Protein 1YM8 (pdb70)

Foldseek 3Di:
DAAPAPPPD/DAAPPPAPD/DAAPAAPPD/DAPAPAPPD/DAPAPAPPD/DAPAPAPPD

Sequence (54 aa):
GGGGGGGGGGGGGGGGGGGGGGGGGGGGGGGGGGGGGGGGGGGGGGGGGGGGGG

Organism: Saimiriine herpesvirus 2 (NCBI:txid10381)

Structure (mmCIF, N/CA/C/O backbone):
data_1YM8
#
_entry.id   1YM8
#
_cell.length_a   23.230
_cell.length_b   28.580
_cell.length_c   80.510
_cell.angle_alpha   90.00
_cell.angle_beta   97.85
_cell.angle_gamma   90.00
#
_symmetry.space_group_name_H-M   'P 1 21 1'
#
loop_
_entity.id
_entity.type
_entity.pdbx_description
1 polymer 'collagen gly-4(R)hyp-4(R)hyp'
2 water water
#
loop_
_atom_site.group_PDB
_atom_site.id
_atom_site.type_symbol
_atom_site.label_atom_id
_atom_site.label_alt_id
_atom_site.label_comp_id
_atom_site.label_asym_id
_atom_site.label_entity_id
_atom_site.label_seq_id
_atom_site.pdbx_PDB_ins_code
_atom_site.Cartn_x
_atom_site.Cartn_y
_atom_site.Cartn_z
_atom_site.occupancy
_atom_site.B_iso_or_equiv
_atom_site.auth_seq_id
_atom_site.auth_comp_id
_atom_site.auth_asym_id
_atom_site.auth_atom_id
_atom_site.pdbx_PDB_model_num
ATOM 1 N N . GLY A 1 1 ? 18.976 19.697 -32.832 1.00 17.52 3 GLY A N 1
ATOM 2 C CA . GLY A 1 1 ? 20.000 20.541 -32.156 1.00 16.43 3 GLY A CA 1
ATOM 3 C C . GLY A 1 1 ? 20.698 19.834 -31.006 1.00 14.42 3 GLY A C 1
ATOM 4 O O . GLY A 1 1 ? 20.226 18.798 -30.538 1.00 15.31 3 GLY A O 1
ATOM 21 N N . GLY A 1 4 ? 20.889 21.055 -24.462 1.00 11.29 6 GLY A N 1
ATOM 22 C CA . GLY A 1 4 ? 21.113 22.340 -23.827 1.00 12.93 6 GLY A CA 1
ATOM 23 C C . GLY A 1 4 ? 22.220 22.276 -22.791 1.00 11.43 6 GLY A C 1
ATOM 24 O O . GLY A 1 4 ? 22.755 21.201 -22.527 1.00 12.88 6 GLY A O 1
ATOM 41 N N . GLY A 1 7 ? 22.173 22.382 -16.143 1.00 5.20 9 GLY A N 1
ATOM 42 C CA . GLY A 1 7 ? 21.527 23.359 -15.285 1.00 4.44 9 GLY A CA 1
ATOM 43 C C . GLY A 1 7 ? 22.419 23.940 -14.201 1.00 4.60 9 GLY A C 1
ATOM 44 O O . GLY A 1 7 ? 23.582 23.557 -14.070 1.00 4.56 9 GLY A O 1
ATOM 61 N N . GLY A 1 10 ? 22.490 22.995 -7.607 1.00 4.10 12 GLY A N 1
ATOM 62 C CA . GLY A 1 10 ? 21.280 22.975 -6.798 1.00 4.86 12 GLY A CA 1
ATOM 63 C C . GLY A 1 10 ? 21.279 23.858 -5.556 1.00 4.80 12 GLY A C 1
ATOM 64 O O . GLY A 1 10 ? 22.268 24.522 -5.267 1.00 4.60 12 GLY A O 1
ATOM 81 N N . GLY A 1 13 ? 22.427 22.758 0.824 1.00 4.21 15 GLY A N 1
ATOM 82 C CA . GLY A 1 13 ? 21.953 21.632 1.607 1.00 5.25 15 GLY A CA 1
ATOM 83 C C . GLY A 1 13 ? 21.397 22.000 2.973 1.00 4.41 15 GLY A C 1
ATOM 84 O O . GLY A 1 13 ? 21.514 23.145 3.410 1.00 5.14 15 GLY A O 1
ATOM 101 N N . GLY A 1 16 ? 23.534 21.447 9.172 1.00 4.43 18 GLY A N 1
ATOM 102 C CA . GLY A 1 16 ? 24.076 20.251 9.790 1.00 5.32 18 GLY A CA 1
ATOM 103 C C . GLY A 1 16 ? 23.405 19.897 11.108 1.00 4.02 18 GLY A C 1
ATOM 104 O O . GLY A 1 16 ? 22.580 20.659 11.619 1.00 4.39 18 GLY A O 1
ATOM 121 N N . GLY A 1 19 ? 25.296 20.359 17.389 1.00 6.90 21 GLY A N 1
ATOM 122 C CA . GLY A 1 19 ? 26.549 19.891 17.953 1.00 8.27 21 GLY A CA 1
ATOM 123 C C . GLY A 1 19 ? 26.441 19.005 19.182 1.00 7.68 21 GLY A C 1
ATOM 124 O O . GLY A 1 19 ? 25.355 18.840 19.736 1.00 9.24 21 GLY A O 1
ATOM 141 N N . GLY A 1 22 ? 28.177 20.012 25.633 1.00 12.64 24 GLY A N 1
ATOM 142 C CA . GLY A 1 22 ? 29.388 20.656 26.113 1.00 14.46 24 GLY A CA 1
ATOM 143 C C . GLY A 1 22 ? 30.065 19.920 27.257 1.00 14.00 24 GLY A C 1
ATOM 144 O O . GLY A 1 22 ? 29.562 18.897 27.713 1.00 13.13 24 GLY A O 1
ATOM 161 N N . GLY A 1 25 ? 30.431 20.983 33.947 1.00 28.24 27 GLY A N 1
ATOM 162 C 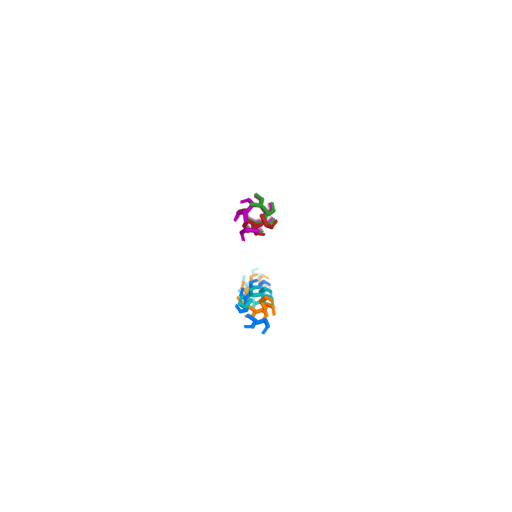CA . GLY A 1 25 ? 30.691 22.253 34.602 1.00 34.27 27 GLY A CA 1
ATOM 163 C C . GLY A 1 25 ? 31.734 22.190 35.707 1.00 38.25 27 GLY A C 1
ATOM 164 O O . GLY A 1 25 ? 32.325 21.135 35.939 1.00 36.78 27 GLY A O 1
ATOM 182 N N . GLY B 1 1 ? 19.128 22.166 -35.411 1.00 20.38 3 GLY B N 1
ATOM 183 C CA . GLY B 1 1 ? 18.529 23.364 -34.769 1.00 18.27 3 GLY B CA 1
ATOM 184 C C . GLY B 1 1 ? 19.391 23.944 -33.660 1.00 19.78 3 GLY B C 1
ATOM 185 O O . GLY B 1 1 ? 20.548 23.551 -33.504 1.00 18.51 3 GLY B O 1
ATOM 202 N N . GLY B 1 4 ? 19.322 22.988 -27.055 1.00 12.17 6 GLY B N 1
ATOM 203 C CA . GLY B 1 4 ? 18.114 22.952 -26.248 1.00 12.46 6 GLY B CA 1
ATOM 204 C C . GLY B 1 4 ? 18.099 23.849 -25.019 1.00 11.72 6 GLY B C 1
ATOM 205 O O . GLY B 1 4 ? 19.076 24.539 -24.743 1.00 10.68 6 GLY B O 1
ATOM 222 N N . GLY B 1 7 ? 19.268 22.788 -18.654 1.00 6.44 9 GLY B N 1
ATOM 223 C CA . GLY B 1 7 ? 18.811 21.654 -17.872 1.00 6.10 9 GLY B CA 1
ATOM 224 C C . GLY B 1 7 ? 18.270 22.010 -16.498 1.00 6.44 9 GLY B C 1
ATOM 225 O O . GLY B 1 7 ? 18.392 23.151 -16.055 1.00 7.51 9 GLY B O 1
ATOM 242 N N . GLY B 1 10 ? 20.420 21.454 -10.300 1.00 3.56 12 GLY B N 1
ATOM 243 C CA . GLY B 1 10 ? 20.957 20.259 -9.675 1.00 4.85 12 GLY B CA 1
ATOM 244 C C . GLY B 1 10 ? 20.280 19.900 -8.361 1.00 3.75 12 GLY B C 1
ATOM 245 O O . GLY B 1 10 ? 19.441 20.650 -7.858 1.00 3.87 12 GLY B O 1
ATOM 262 N N . GLY B 1 13 ? 22.150 20.346 -2.057 1.00 4.67 15 GLY B N 1
ATOM 263 C CA . GLY B 1 13 ? 23.410 19.890 -1.502 1.00 3.80 15 GLY B CA 1
ATOM 264 C C . GLY B 1 13 ? 23.311 19.007 -0.270 1.00 3.39 15 GLY B C 1
ATOM 265 O O . GLY B 1 13 ? 22.231 18.838 0.291 1.00 5.43 15 GLY B O 1
ATOM 282 N N . GLY B 1 16 ? 25.090 20.020 6.189 1.00 4.90 18 GLY B N 1
ATOM 283 C CA . GLY B 1 16 ? 26.307 20.650 6.668 1.00 5.14 18 GLY B CA 1
ATOM 284 C C . GLY B 1 16 ? 26.963 19.901 7.818 1.00 2.90 18 GLY B C 1
ATOM 285 O O . GLY B 1 16 ? 26.454 18.875 8.265 1.00 4.06 18 GLY B O 1
ATOM 302 N N . GLY B 1 19 ? 27.191 21.021 14.435 1.00 6.20 21 GLY B N 1
ATOM 303 C CA . GLY B 1 19 ? 27.449 22.291 15.085 1.00 7.23 21 GLY B CA 1
ATOM 304 C C . GLY B 1 19 ? 28.561 22.195 16.114 1.00 8.03 21 GLY B C 1
ATOM 305 O O . GLY B 1 19 ? 29.096 21.114 16.356 1.00 8.74 21 GLY B O 1
ATOM 322 N N . GLY B 1 22 ? 28.449 22.291 22.782 1.00 9.76 24 GLY B N 1
ATOM 323 C CA . GLY B 1 22 ? 27.765 23.257 23.628 1.00 9.39 24 GLY B CA 1
ATOM 324 C C . GLY B 1 22 ? 28.614 23.873 24.729 1.00 13.15 24 GLY B C 1
ATOM 325 O O . GLY B 1 22 ? 29.771 23.494 24.907 1.00 10.66 24 GLY B O 1
ATOM 342 N N . GLY B 1 25 ? 28.883 22.925 31.283 1.00 19.90 27 GLY B N 1
ATOM 343 C CA . GLY B 1 25 ? 27.727 22.840 32.160 1.00 22.83 27 GLY B CA 1
ATOM 344 C C . GLY B 1 25 ? 27.708 23.796 33.342 1.00 26.98 27 GLY B C 1
ATOM 345 O O . GLY B 1 25 ? 28.711 24.448 33.630 1.00 25.21 27 GLY B O 1
ATOM 363 N N . GLY C 1 1 ? 16.389 23.385 -37.712 1.00 30.24 3 GLY G N 1
ATOM 364 C CA . GLY C 1 1 ? 15.760 22.117 -37.256 1.00 28.01 3 GLY G CA 1
ATOM 365 C C . GLY C 1 1 ? 15.160 22.272 -35.873 1.00 27.43 3 GLY G C 1
ATOM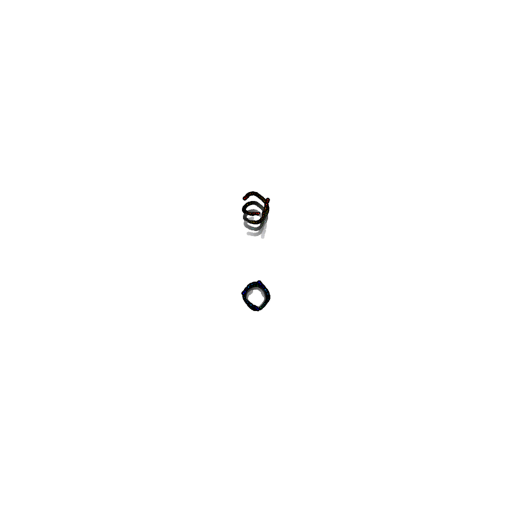 366 O O . GLY C 1 1 ? 15.208 23.361 -35.305 1.00 28.25 3 GLY G O 1
ATOM 383 N N . GLY C 1 4 ? 17.310 21.475 -29.769 1.00 14.18 6 GLY G N 1
ATOM 384 C CA . GLY C 1 4 ? 17.859 20.292 -29.133 1.00 14.31 6 GLY G CA 1
ATOM 385 C C . GLY C 1 4 ? 17.160 19.924 -27.836 1.00 13.46 6 GLY G C 1
ATOM 386 O O . GLY C 1 4 ? 16.282 20.652 -27.372 1.00 13.09 6 GLY G O 1
ATOM 403 N N . GLY C 1 7 ? 19.003 20.371 -21.474 1.00 9.46 9 GLY G N 1
ATOM 404 C CA . GLY C 1 7 ? 20.271 19.946 -20.912 1.00 8.82 9 GLY G CA 1
ATOM 405 C C . GLY C 1 7 ? 20.172 19.048 -19.691 1.00 6.87 9 GLY G C 1
ATOM 406 O O . GLY C 1 7 ? 19.087 18.858 -19.144 1.00 10.25 9 GLY G O 1
ATOM 423 N N . GLY C 1 10 ? 21.969 20.025 -13.262 1.00 5.84 12 GLY G N 1
ATOM 424 C CA . GLY C 1 10 ? 23.189 20.648 -12.782 1.00 5.83 12 GLY G CA 1
ATOM 425 C C . GLY C 1 10 ? 23.838 19.900 -11.628 1.00 2.67 12 GLY G C 1
ATOM 426 O O . GLY C 1 10 ? 23.324 18.878 -11.175 1.00 4.86 12 GLY G O 1
ATOM 443 N N . GLY C 1 13 ? 24.060 21.064 -5.042 1.00 5.04 15 GLY G N 1
ATOM 444 C CA . GLY C 1 13 ? 24.311 22.346 -4.410 1.00 5.06 15 GLY G CA 1
ATOM 445 C C . GLY C 1 13 ? 25.403 22.257 -3.359 1.00 5.61 15 GLY G C 1
ATOM 446 O O . GLY C 1 13 ? 25.926 21.176 -3.097 1.00 6.82 15 GLY G O 1
ATOM 463 N N . GLY C 1 16 ? 25.309 22.350 3.319 1.00 3.78 18 GLY G N 1
ATOM 464 C CA . GLY C 1 16 ? 24.656 23.342 4.158 1.00 1.92 18 GLY G CA 1
ATOM 465 C C . GLY C 1 16 ? 25.530 23.931 5.254 1.00 3.97 18 GLY G C 1
ATOM 466 O O . GLY C 1 16 ? 26.692 23.551 5.404 1.00 3.31 18 GLY G O 1
ATOM 483 N N . GLY C 1 19 ? 25.650 22.990 11.857 1.00 5.99 21 GLY G N 1
ATOM 484 C CA . GLY C 1 19 ? 24.449 22.974 12.678 1.00 6.22 21 GLY G CA 1
ATOM 485 C C . GLY C 1 19 ? 24.470 23.872 13.906 1.00 7.32 21 GLY G C 1
ATOM 486 O O . GLY C 1 19 ? 25.472 24.529 14.174 1.00 7.51 21 GLY G O 1
ATOM 503 N N . GLY C 1 22 ? 25.599 22.767 20.294 1.00 9.11 24 GLY G N 1
ATOM 504 C CA . GLY C 1 22 ? 25.104 21.644 21.070 1.00 9.71 24 GLY G CA 1
ATOM 505 C C . GLY C 1 22 ? 24.528 22.014 22.427 1.00 10.26 24 GLY G C 1
ATOM 506 O O . GLY C 1 22 ? 24.636 23.165 22.852 1.00 11.73 24 GLY G O 1
ATOM 523 N N . GLY C 1 25 ? 26.615 21.466 28.658 1.00 14.71 27 GLY G N 1
ATOM 524 C CA . GLY C 1 25 ? 27.183 20.281 29.277 1.00 15.54 27 GLY G CA 1
ATOM 525 C C . GLY C 1 25 ? 26.525 19.891 30.590 1.00 16.59 27 GLY G C 1
ATOM 526 O O . GLY C 1 25 ? 25.732 20.659 31.136 1.00 16.31 27 GLY G O 1
ATOM 544 N N . GLY D 1 1 ? 15.497 28.113 38.392 1.00 28.48 3 GLY D N 1
ATOM 545 C CA . GLY D 1 1 ? 16.149 29.179 37.583 1.00 24.48 3 GLY D CA 1
ATOM 546 C C . GLY D 1 1 ? 15.229 29.763 36.525 1.00 25.71 3 GLY D C 1
ATOM 547 O O . GLY D 1 1 ? 14.114 29.276 36.341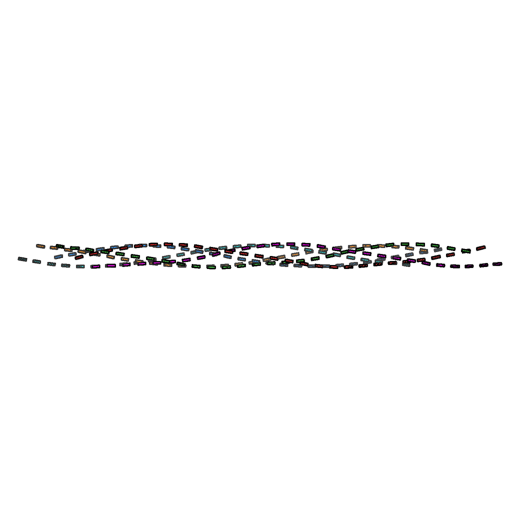 1.00 23.19 3 GLY D O 1
ATOM 564 N N . GLY D 1 4 ? 15.352 29.430 29.793 1.00 15.69 6 GLY D N 1
ATOM 565 C CA . GLY D 1 4 ? 16.490 29.667 28.925 1.00 13.42 6 GLY D CA 1
ATOM 566 C C . GLY D 1 4 ? 16.142 30.575 27.759 1.00 12.93 6 GLY D C 1
ATOM 567 O O . GLY D 1 4 ? 14.976 30.924 27.574 1.00 13.20 6 GLY D O 1
ATOM 584 N N . GLY D 1 7 ? 15.236 29.340 21.316 1.00 8.06 9 GLY D N 1
ATOM 585 C CA . GLY D 1 7 ? 16.047 28.443 20.517 1.00 7.66 9 GLY D CA 1
ATOM 586 C C . GLY D 1 7 ? 16.485 29.023 19.185 1.00 7.92 9 GLY D C 1
ATOM 587 O O . GLY D 1 7 ? 16.110 30.142 18.829 1.00 5.95 9 GLY D O 1
ATOM 604 N N . GLY D 1 10 ? 14.605 27.901 12.860 1.00 4.65 12 GLY D N 1
ATOM 605 C CA . GLY D 1 10 ? 14.475 26.617 12.203 1.00 4.54 12 GLY D CA 1
ATOM 606 C C . GLY D 1 10 ? 15.203 26.609 10.870 1.00 2.93 12 GLY D C 1
ATOM 607 O O . GLY D 1 10 ? 15.802 27.607 10.470 1.00 4.72 12 GLY D O 1
ATOM 624 N N . GLY D 1 13 ? 13.073 27.168 4.655 1.00 3.58 15 GLY D N 1
ATOM 625 C CA . GLY D 1 13 ? 11.946 26.422 4.122 1.00 1.52 15 GLY D CA 1
ATOM 626 C C . GLY D 1 13 ? 12.214 25.580 2.885 1.00 4.33 15 GLY D C 1
ATOM 627 O O . GLY D 1 13 ? 13.299 25.639 2.310 1.00 4.12 15 GLY D O 1
ATOM 644 N N . GLY D 1 16 ? 10.327 26.311 -3.524 1.00 4.38 18 GLY D N 1
AT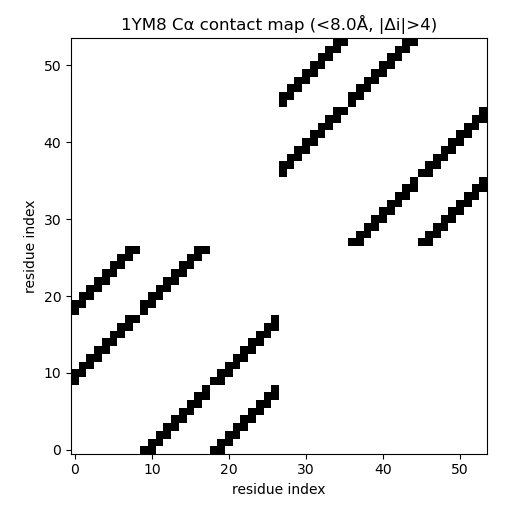OM 645 C CA . GLY D 1 16 ? 9.026 26.686 -4.049 1.00 3.90 18 GLY D CA 1
ATOM 646 C C . GLY D 1 16 ? 8.610 25.774 -5.192 1.00 5.06 18 GLY D C 1
ATOM 647 O O . GLY D 1 16 ? 9.347 24.855 -5.556 1.00 4.91 18 GLY D O 1
ATOM 664 N N . GLY D 1 19 ? 7.989 27.083 -11.799 1.00 6.17 21 GLY D N 1
ATOM 665 C CA . GLY D 1 19 ? 7.376 28.282 -12.343 1.00 4.13 21 GLY D CA 1
ATOM 666 C C . GLY D 1 19 ? 6.327 28.017 -13.410 1.00 4.17 21 GLY D C 1
ATOM 667 O O . GLY D 1 19 ? 6.018 26.866 -13.717 1.00 4.90 21 GLY D O 1
ATOM 684 N N . GLY D 1 22 ? 6.374 28.215 -20.006 1.00 9.25 24 GLY D N 1
ATOM 685 C CA . GLY D 1 22 ? 6.835 29.310 -20.840 1.00 9.40 24 GLY D CA 1
ATOM 686 C C . GLY D 1 22 ? 5.885 29.805 -21.918 1.00 9.58 24 GLY D C 1
ATOM 687 O O . GLY D 1 22 ? 4.817 29.229 -22.128 1.00 8.10 24 GLY D O 1
ATOM 704 N N . GLY D 1 25 ? 6.071 29.326 -28.597 1.00 16.19 27 GLY D N 1
ATOM 705 C CA . GLY D 1 25 ? 7.234 29.515 -29.444 1.00 16.87 27 GLY D CA 1
ATOM 706 C C . GLY D 1 25 ? 6.943 30.450 -30.606 1.00 19.55 27 GLY D C 1
ATOM 707 O O . GLY D 1 25 ? 5.783 30.786 -30.844 1.00 18.49 27 GLY D O 1
ATOM 725 N N . GLY E 1 1 ? 17.907 28.632 40.283 1.00 34.61 3 GLY E N 1
ATOM 726 C CA . GLY E 1 1 ? 19.376 28.605 40.044 1.00 31.36 3 GLY E CA 1
ATOM 727 C C . GLY E 1 1 ? 19.741 29.136 38.673 1.00 31.80 3 GLY E C 1
ATOM 728 O O . GLY E 1 1 ? 19.230 30.175 38.254 1.00 30.32 3 GLY E O 1
A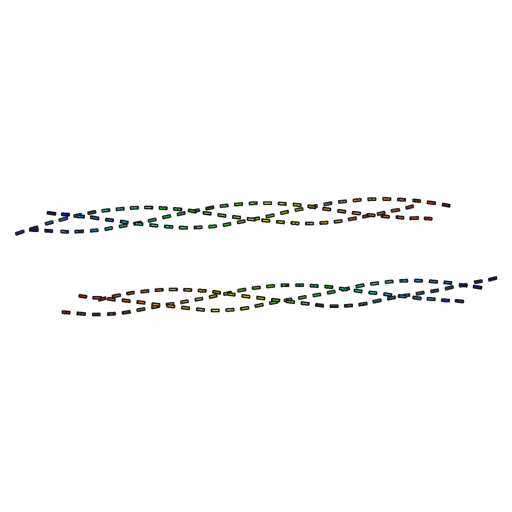TOM 744 N N . GLY E 1 4 ? 17.800 28.023 32.323 1.00 19.79 6 GLY E N 1
ATOM 745 C CA . GLY E 1 4 ? 17.642 26.756 31.638 1.00 17.86 6 GLY E CA 1
ATOM 746 C C . GLY E 1 4 ? 18.375 26.721 30.309 1.00 15.09 6 GLY E C 1
ATOM 747 O O . GLY E 1 4 ? 19.000 27.705 29.917 1.00 16.40 6 GLY E O 1
ATOM 764 N N . GLY E 1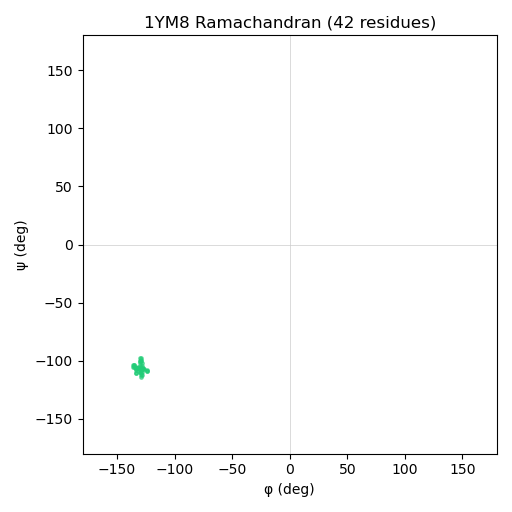 7 ? 16.196 27.152 24.090 1.00 9.28 9 GLY E N 1
ATOM 765 C CA . GLY E 1 7 ? 15.066 26.408 23.566 1.00 6.64 9 GLY E CA 1
ATOM 766 C C . GLY E 1 7 ? 15.332 25.557 22.335 1.00 7.65 9 GLY E C 1
ATOM 767 O O . GLY E 1 7 ? 16.428 25.597 21.773 1.00 8.76 9 GLY E O 1
ATOM 784 N N . GLY E 1 10 ? 13.465 26.314 15.938 1.00 6.67 12 GLY E N 1
ATOM 785 C CA . GLY E 1 10 ? 12.170 26.702 15.411 1.00 6.05 12 GLY E CA 1
ATOM 786 C C . GLY E 1 10 ? 11.748 25.802 14.261 1.00 7.74 12 GLY E C 1
ATOM 787 O O . GLY E 1 10 ? 12.485 24.888 13.885 1.00 6.18 12 GLY E O 1
ATOM 804 N N . GLY E 1 13 ? 11.123 27.111 7.664 1.00 5.75 15 GLY E N 1
ATOM 805 C CA . GLY E 1 13 ? 10.495 28.303 7.123 1.00 3.13 15 GLY E CA 1
ATOM 806 C C . GLY E 1 13 ? 9.443 28.013 6.065 1.00 2.30 15 GLY E C 1
ATOM 807 O O . GLY E 1 13 ? 9.154 26.853 5.762 1.00 2.86 15 GLY E O 1
ATOM 824 N N . GLY E 1 16 ? 9.467 28.236 -0.518 1.00 3.88 18 GLY E N 1
ATOM 825 C CA . GLY E 1 16 ? 9.946 29.337 -1.335 1.00 2.54 18 GLY E CA 1
ATOM 826 C C . GLY E 1 16 ? 9.006 29.829 -2.422 1.00 4.00 18 GLY E C 1
ATOM 827 O O . GLY E 1 16 ? 7.945 29.249 -2.645 1.00 2.28 18 GLY E O 1
ATOM 844 N N . GLY E 1 19 ? 9.211 29.374 -9.158 1.00 5.16 21 GLY E N 1
ATOM 845 C CA . GLY E 1 19 ? 10.365 29.624 -10.003 1.00 3.27 21 GLY E CA 1
ATOM 846 C C . GLY E 1 19 ? 9.993 30.543 -11.158 1.00 4.90 21 GLY E C 1
ATOM 847 O O . GLY E 1 19 ? 8.821 30.860 -11.328 1.00 5.39 21 GLY E O 1
ATOM 864 N N . GLY E 1 22 ? 9.054 29.364 -17.642 1.00 7.84 24 GLY E N 1
ATOM 865 C CA . GLY E 1 22 ? 9.852 28.455 -18.440 1.00 8.13 24 GLY E CA 1
ATOM 866 C C . GLY E 1 22 ? 10.271 29.051 -19.772 1.00 7.80 24 GLY E C 1
ATOM 867 O O . GLY E 1 22 ? 9.882 30.172 -20.102 1.00 7.47 24 GLY E O 1
ATOM 884 N N . GLY E 1 25 ? 8.343 27.903 -26.116 1.00 12.15 27 GLY E N 1
ATOM 885 C CA . GLY E 1 25 ? 8.210 26.604 -26.748 1.00 13.40 27 GLY E CA 1
ATOM 886 C C . GLY E 1 25 ? 8.945 26.536 -28.075 1.00 12.44 27 GLY E C 1
ATOM 887 O O . GLY E 1 25 ? 9.547 27.523 -28.495 1.00 14.95 27 GLY E O 1
ATOM 905 N N . GLY F 1 1 ? 19.898 27.106 42.697 1.00 42.86 3 GLY F N 1
ATOM 906 C CA . GLY F 1 1 ? 19.039 25.904 42.887 1.00 40.40 3 GLY F CA 1
ATOM 907 C C . GLY F 1 1 ? 18.912 25.064 41.630 1.00 40.81 3 GLY F C 1
ATOM 908 O O . GLY F 1 1 ? 19.911 24.798 40.960 1.00 41.45 3 GLY F O 1
ATOM 925 N N . GLY F 1 4 ? 16.739 26.278 35.298 1.00 27.43 6 GLY F N 1
ATOM 926 C CA . GLY F 1 4 ? 15.451 26.692 34.772 1.00 25.56 6 GLY F CA 1
ATOM 927 C C . GLY F 1 4 ? 14.966 25.795 33.646 1.00 23.42 6 GLY F C 1
ATOM 928 O O . GLY F 1 4 ? 15.662 24.856 33.261 1.00 22.82 6 GLY F O 1
ATOM 945 N N . GLY F 1 7 ? 14.309 27.094 27.102 1.00 11.59 9 GLY F N 1
ATOM 946 C CA . GLY F 1 7 ? 13.692 28.282 26.544 1.00 9.53 9 GLY F CA 1
ATOM 947 C C . GLY F 1 7 ? 12.614 27.990 25.513 1.00 8.44 9 GLY F C 1
ATOM 948 O O . GLY F 1 7 ? 12.318 26.828 25.232 1.00 9.02 9 GLY F O 1
ATOM 965 N N . GLY F 1 10 ? 12.591 28.222 18.948 1.00 6.27 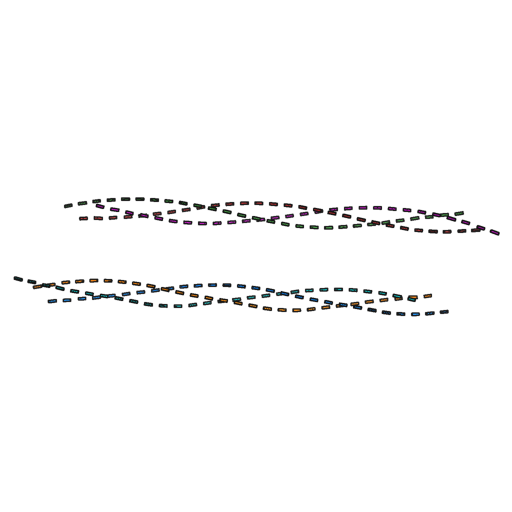12 GLY F N 1
ATOM 966 C CA . GLY F 1 10 ? 13.084 29.315 18.128 1.00 4.87 12 GLY F CA 1
ATOM 967 C C . GLY F 1 10 ? 12.146 29.824 17.048 1.00 6.33 12 GLY F C 1
ATOM 968 O O . GLY F 1 10 ? 11.076 29.258 16.826 1.00 4.73 12 GLY F O 1
ATOM 985 N N . GLY F 1 13 ? 12.326 29.392 10.319 1.00 4.52 15 GLY F N 1
ATOM 986 C CA . GLY F 1 13 ? 13.474 29.641 9.466 1.00 2.36 15 GLY F CA 1
ATOM 987 C C . GLY F 1 13 ? 13.092 30.552 8.307 1.00 3.61 15 GLY F C 1
ATOM 988 O O . GLY F 1 13 ? 11.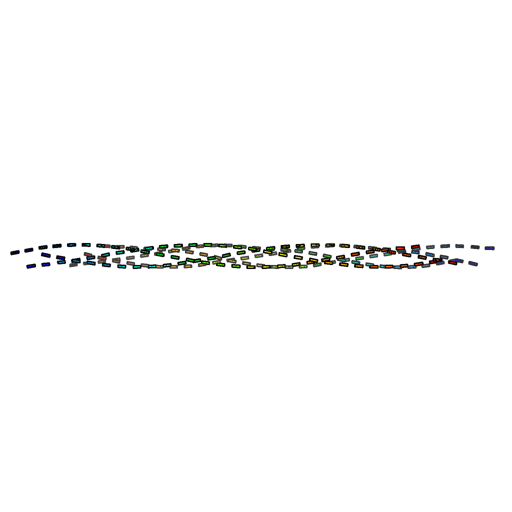917 30.868 8.135 1.00 4.12 15 GLY F O 1
ATOM 1005 N N . GLY F 1 16 ? 12.146 29.338 1.846 1.00 4.73 18 GLY F N 1
ATOM 1006 C CA . GLY F 1 16 ? 12.956 28.441 1.047 1.00 3.76 18 GLY F CA 1
ATOM 1007 C C . GLY F 1 16 ? 13.374 29.037 -0.285 1.00 4.53 18 GLY F C 1
ATOM 1008 O O . GLY F 1 16 ? 12.980 30.152 -0.634 1.00 2.89 18 GLY F O 1
ATOM 1025 N N . GLY F 1 19 ? 11.479 27.902 -6.621 1.00 4.83 21 GLY F N 1
ATOM 1026 C CA . GLY F 1 19 ? 11.355 26.612 -7.265 1.00 4.10 21 GLY F CA 1
ATOM 1027 C C . GLY F 1 19 ? 12.086 26.596 -8.596 1.00 1.99 21 GLY F C 1
ATOM 1028 O O . GLY F 1 19 ? 12.699 27.589 -8.993 1.00 4.71 21 GLY F O 1
ATOM 1045 N N . GLY F 1 22 ? 9.962 27.183 -14.802 1.00 5.74 24 GLY F N 1
ATOM 1046 C CA . GLY F 1 22 ? 8.828 26.451 -15.342 1.00 4.09 24 GLY F CA 1
ATOM 1047 C C . GLY F 1 22 ? 9.094 25.607 -16.578 1.00 7.34 24 GLY F C 1
ATOM 1048 O O . GLY F 1 22 ? 10.181 25.665 -17.152 1.00 7.42 24 GLY F O 1
ATOM 1065 N N . GLY F 1 25 ? 7.277 26.312 -23.006 1.00 10.63 27 GLY F N 1
ATOM 1066 C CA . GLY F 1 25 ? 5.977 26.688 -23.526 1.00 12.09 27 GLY F CA 1
ATOM 1067 C C . GLY F 1 25 ? 5.526 25.770 -24.649 1.00 13.14 27 GLY F C 1
ATOM 1068 O O . GLY F 1 25 ? 6.241 24.833 -25.003 1.00 13.33 27 GLY F O 1
#

Secondary structure (DSSP, 8-state):
---------/---------/---------/---------/---------/---------

B-factor: mean 15.48, std 11.1, range [1.43, 75.74]

InterPro domains:
  IPR008160 Collagen triple helix repeat [PF01391] (15-69)
  IPR017095 Saimiri transformation-associated protein [PIRSF037035] (1-99)

Radius of gyration: 23.26 Å; Cα contacts (8 Å, |Δi|>4): 102; chains: 6; bounding box: 25×10×80 Å

Solvent-accessible surface area: 9296 Å² total